Protein AF-A0A256YN56-F1 (afdb_monomer_lite)

Radius of gyration: 21.44 Å; chains: 1; bounding box: 44×28×57 Å

Sequence (81 aa):
MKLNPEFITNCISILLILSFLLVFFTPDLILSDTTTTGGDMGSHYVLAHYMKNYLLPHKKLIGWYPHWMAGTPMFQFYFAP

Structure (mmCIF, N/CA/C/O backbone):
data_AF-A0A256YN56-F1
#
_entry.id   AF-A0A256YN56-F1
#
loop_
_atom_site.group_PDB
_atom_site.id
_atom_site.type_symbol
_atom_site.label_atom_id
_atom_site.label_alt_id
_atom_site.label_comp_id
_atom_site.label_asym_id
_atom_site.label_entity_id
_atom_site.label_seq_id
_atom_site.pdbx_PDB_ins_code
_atom_site.Cartn_x
_atom_site.Cartn_y
_atom_site.Cartn_z
_atom_site.occupancy
_atom_site.B_iso_or_equiv
_atom_site.auth_seq_id
_atom_site.auth_comp_id
_atom_site.auth_asym_id
_atom_site.auth_atom_id
_atom_site.pdbx_PDB_model_num
ATOM 1 N N . MET A 1 1 ? -13.377 -12.275 38.081 1.00 60.34 1 MET A N 1
ATOM 2 C CA . MET A 1 1 ? -12.561 -11.169 37.534 1.00 60.34 1 MET A CA 1
AT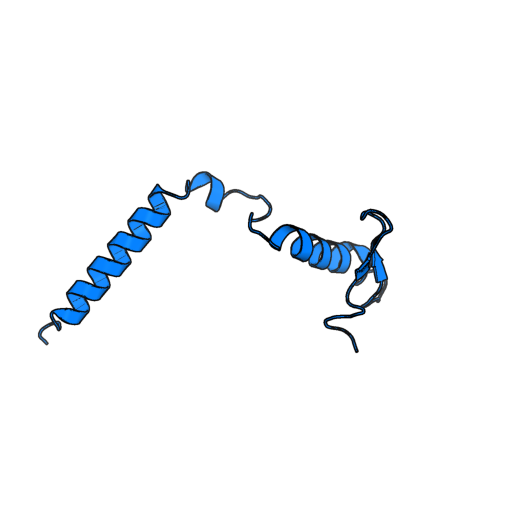OM 3 C C . MET A 1 1 ? -13.526 -10.108 37.017 1.00 60.34 1 MET A C 1
ATOM 5 O O . MET A 1 1 ? -14.223 -10.380 36.051 1.00 60.34 1 MET A O 1
ATOM 9 N N . LYS A 1 2 ? -13.715 -8.988 37.731 1.00 70.56 2 LYS A N 1
ATOM 10 C CA . LYS A 1 2 ? -14.641 -7.925 37.292 1.00 70.56 2 LYS A CA 1
ATOM 11 C C . LYS A 1 2 ? -13.974 -7.154 36.149 1.00 70.56 2 LYS A C 1
ATOM 13 O O . LYS A 1 2 ? -12.827 -6.748 36.312 1.00 70.56 2 LYS A O 1
ATOM 18 N N . LEU A 1 3 ? -14.654 -6.991 35.011 1.00 75.94 3 LEU A N 1
ATOM 19 C CA . LEU A 1 3 ? -14.152 -6.118 33.947 1.00 75.94 3 LEU A CA 1
ATOM 20 C C . LEU A 1 3 ? -14.096 -4.674 34.464 1.00 75.94 3 LEU A C 1
ATOM 22 O O . LEU A 1 3 ? -15.038 -4.213 35.110 1.00 75.94 3 LEU A O 1
ATOM 26 N N . ASN A 1 4 ? -12.994 -3.977 34.179 1.00 89.94 4 ASN A N 1
ATOM 27 C CA . ASN A 1 4 ? -12.845 -2.559 34.498 1.00 89.94 4 ASN A CA 1
ATOM 28 C C . ASN A 1 4 ? -13.861 -1.750 33.654 1.00 89.94 4 ASN A C 1
ATOM 30 O O . ASN A 1 4 ? -13.890 -1.933 32.434 1.00 89.94 4 ASN A O 1
ATOM 34 N N . PRO A 1 5 ? -14.691 -0.874 34.248 1.00 90.56 5 PRO A N 1
ATOM 35 C CA . PRO A 1 5 ? -15.614 -0.017 33.499 1.00 90.56 5 PRO A CA 1
ATOM 36 C C . PRO A 1 5 ? -14.931 0.821 32.408 1.00 90.56 5 PRO A C 1
ATOM 38 O O . PRO A 1 5 ? -15.511 1.008 31.343 1.00 90.56 5 PRO A O 1
ATOM 41 N N . GLU A 1 6 ? -13.685 1.257 32.607 1.00 92.94 6 GLU A N 1
ATOM 42 C CA . GLU A 1 6 ? -12.920 1.978 31.576 1.00 92.94 6 GLU A CA 1
ATOM 43 C C . GLU A 1 6 ? -12.660 1.108 30.343 1.00 92.94 6 GLU A C 1
ATOM 45 O O . GLU A 1 6 ? -12.796 1.559 29.207 1.00 92.94 6 GLU A O 1
ATOM 50 N N . PHE A 1 7 ? -12.338 -0.168 30.562 1.00 94.62 7 PHE A N 1
ATOM 51 C CA . PHE A 1 7 ? -12.109 -1.123 29.484 1.00 94.62 7 PHE A CA 1
ATOM 52 C C . PHE A 1 7 ? -13.380 -1.325 28.651 1.00 94.62 7 PHE A C 1
ATOM 54 O O . PHE A 1 7 ? -13.320 -1.320 27.424 1.00 94.62 7 PHE A O 1
ATOM 61 N N . ILE A 1 8 ? -14.538 -1.425 29.310 1.00 95.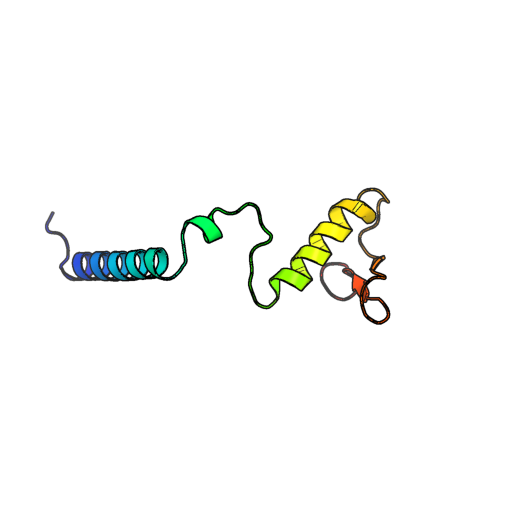00 8 ILE A N 1
ATOM 62 C CA . ILE A 1 8 ? -15.838 -1.549 28.637 1.00 95.00 8 ILE A CA 1
ATOM 63 C C . ILE A 1 8 ? -16.116 -0.307 27.777 1.00 95.00 8 ILE A C 1
ATOM 65 O O . ILE A 1 8 ? -16.449 -0.438 26.600 1.00 95.00 8 ILE A O 1
ATOM 69 N N . THR A 1 9 ? -15.922 0.892 28.329 1.00 95.81 9 THR A N 1
ATOM 70 C CA . THR A 1 9 ? -16.120 2.159 27.606 1.00 95.81 9 THR A CA 1
ATOM 71 C C . THR A 1 9 ? -15.191 2.294 26.398 1.00 95.81 9 THR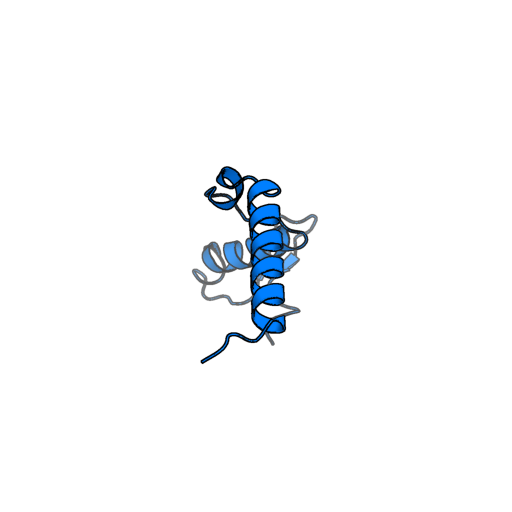 A C 1
ATOM 73 O O . THR A 1 9 ? -15.628 2.730 25.330 1.00 95.81 9 THR A O 1
ATOM 76 N N . ASN A 1 10 ? -13.930 1.871 26.524 1.00 97.00 10 ASN A N 1
ATOM 77 C CA . ASN A 1 10 ? -12.974 1.876 25.417 1.00 97.00 10 ASN A CA 1
ATOM 78 C C . ASN A 1 10 ? -13.403 0.920 24.301 1.00 97.00 10 ASN A C 1
ATOM 80 O O . ASN A 1 10 ? -13.404 1.304 23.132 1.00 97.00 10 ASN A O 1
ATOM 84 N N . CYS A 1 11 ? -13.825 -0.300 24.648 1.00 97.44 11 CYS A N 1
ATOM 85 C CA . CYS A 1 11 ? -14.322 -1.263 23.668 1.00 97.44 11 CYS A CA 1
ATOM 86 C C . CYS A 1 11 ? -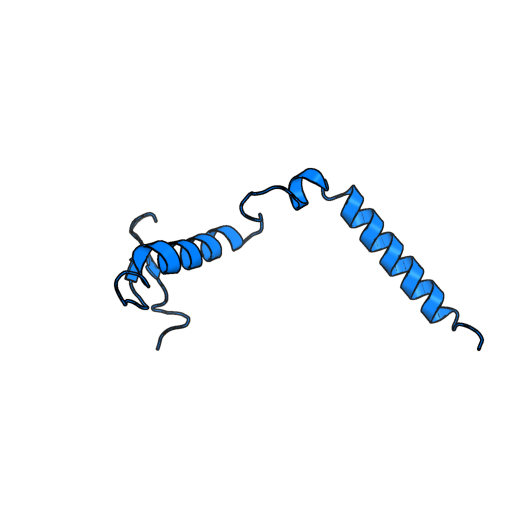15.547 -0.731 22.918 1.00 97.44 11 CYS A C 1
ATOM 88 O O . CYS A 1 11 ? -15.596 -0.832 21.694 1.00 97.44 11 CYS A O 1
ATOM 90 N N . ILE A 1 12 ? -16.507 -0.132 23.631 1.00 97.75 12 ILE A N 1
ATOM 91 C CA . ILE A 1 12 ? -17.704 0.461 23.019 1.00 97.75 12 ILE A CA 1
ATOM 92 C C . ILE A 1 12 ? -17.316 1.605 22.077 1.00 97.75 12 ILE A C 1
ATOM 94 O O . ILE A 1 12 ? -17.794 1.650 20.947 1.00 97.75 12 ILE A O 1
ATOM 98 N N . SER A 1 13 ? -16.416 2.492 22.507 1.00 97.75 13 SER A N 1
ATOM 99 C CA . SER A 1 13 ? -15.937 3.608 21.682 1.00 97.75 13 SER A CA 1
ATOM 100 C C . SER A 1 13 ? -15.283 3.120 20.388 1.00 97.75 13 SER A C 1
ATOM 102 O O . SER A 1 13 ? -15.627 3.594 19.308 1.00 97.75 13 SER A O 1
ATOM 104 N N . ILE A 1 14 ? -14.392 2.127 20.473 1.00 98.12 14 ILE A N 1
ATOM 105 C CA . ILE A 1 14 ? -13.733 1.541 19.296 1.00 98.12 14 ILE A CA 1
ATOM 106 C C . ILE A 1 14 ? -14.760 0.875 18.375 1.00 98.12 14 ILE A C 1
ATOM 108 O O . ILE A 1 14 ? -14.726 1.100 17.168 1.00 98.12 14 ILE A O 1
ATOM 112 N N . LEU A 1 15 ? -15.698 0.098 18.926 1.00 98.00 15 LEU A N 1
ATOM 113 C CA . LEU A 1 15 ? -16.761 -0.542 18.147 1.00 98.00 15 LEU A CA 1
ATOM 114 C C . LEU A 1 15 ? -17.615 0.481 17.396 1.00 98.00 15 LEU A C 1
ATOM 116 O O . LEU A 1 15 ? -17.912 0.275 16.220 1.00 98.00 15 LEU A O 1
ATOM 120 N N . LEU A 1 16 ? -17.982 1.588 18.045 1.00 98.00 16 LEU A N 1
ATOM 121 C CA . LEU A 1 16 ? -18.749 2.665 17.419 1.00 98.00 16 LEU A CA 1
ATOM 122 C C . LEU A 1 16 ? -17.968 3.335 16.288 1.00 98.00 16 LEU A C 1
ATOM 124 O O . LEU A 1 16 ? -18.523 3.530 15.209 1.00 98.00 16 LEU A O 1
ATOM 128 N N . ILE A 1 17 ? -16.685 3.636 16.503 1.00 97.88 17 ILE A N 1
ATOM 129 C CA . ILE A 1 17 ? -15.818 4.229 15.477 1.00 97.88 17 ILE A CA 1
ATOM 130 C C . ILE A 1 17 ? -15.692 3.286 14.277 1.00 97.88 17 ILE A C 1
ATOM 132 O O . ILE A 1 17 ? -15.900 3.712 13.145 1.00 97.88 17 ILE A O 1
ATOM 136 N N . LEU A 1 18 ? -15.406 2.002 14.504 1.00 95.94 18 LEU A N 1
ATOM 137 C CA . LEU A 1 18 ? -15.279 1.015 13.428 1.00 95.94 18 LEU A CA 1
ATOM 138 C C . LEU A 1 18 ? -16.594 0.828 12.665 1.00 95.94 18 LEU A C 1
ATOM 140 O O . LEU A 1 18 ? -16.586 0.774 11.438 1.00 95.94 18 LEU A O 1
ATOM 144 N N . SER A 1 19 ? -17.722 0.784 13.378 1.00 94.94 19 SER A N 1
ATOM 145 C CA . SER A 1 19 ? -19.047 0.675 12.759 1.00 94.94 19 SER A CA 1
ATOM 146 C C . SER A 1 19 ? -19.360 1.898 11.900 1.00 94.94 19 SER A C 1
ATOM 148 O O . SER A 1 19 ? -19.828 1.754 10.774 1.00 94.94 19 SER A O 1
ATOM 150 N N . PHE A 1 20 ? -19.055 3.100 12.395 1.00 96.12 20 PHE A N 1
ATOM 151 C CA . PHE A 1 20 ? -19.206 4.330 11.625 1.00 96.12 20 PHE A CA 1
ATOM 152 C C . PHE A 1 20 ? -18.336 4.316 10.365 1.00 96.12 20 PHE A C 1
ATOM 154 O O . PHE A 1 20 ? -18.842 4.606 9.286 1.00 96.12 20 PHE A O 1
ATOM 161 N N . LEU A 1 21 ? -17.060 3.935 10.476 1.00 94.75 21 LEU A N 1
ATOM 162 C CA . LEU A 1 21 ? -16.152 3.861 9.330 1.00 94.75 21 LEU A CA 1
ATOM 163 C C . LEU A 1 21 ? -16.649 2.871 8.269 1.00 94.75 21 LEU A C 1
ATOM 165 O O . LEU A 1 21 ? -16.611 3.200 7.090 1.00 94.75 21 LEU A O 1
ATOM 169 N N . LEU A 1 22 ? -17.158 1.703 8.671 1.00 91.25 22 LEU A N 1
ATOM 170 C CA . LEU A 1 22 ? -17.705 0.702 7.745 1.00 91.25 22 LEU A CA 1
ATOM 171 C C . LEU A 1 22 ? -18.984 1.158 7.032 1.00 91.25 22 LEU A C 1
ATOM 173 O O . LEU A 1 22 ? -19.250 0.712 5.922 1.00 91.25 22 LEU A O 1
ATOM 177 N N . VAL A 1 23 ? -19.791 2.011 7.666 1.00 90.56 23 VAL A N 1
ATOM 178 C CA . VAL A 1 23 ? -20.990 2.588 7.036 1.00 90.56 23 VAL A CA 1
ATOM 179 C C . VAL A 1 23 ? -20.624 3.784 6.156 1.00 90.56 23 VAL A C 1
ATOM 181 O O . VAL A 1 23 ? -21.205 3.964 5.090 1.00 90.56 23 VAL A O 1
ATOM 184 N N . PHE A 1 24 ? -19.673 4.608 6.597 1.00 93.56 24 PHE A N 1
ATOM 185 C CA . PHE A 1 24 ? -19.238 5.808 5.888 1.00 93.56 24 PHE A CA 1
ATOM 186 C C . PHE A 1 24 ? -18.439 5.477 4.622 1.00 93.56 24 PHE A C 1
ATOM 188 O O . PHE A 1 24 ? -18.670 6.072 3.571 1.00 93.56 24 PHE A O 1
ATOM 195 N N . PHE A 1 25 ? -17.507 4.526 4.709 1.00 90.75 25 PHE A N 1
ATOM 196 C CA . PHE A 1 25 ? -16.773 4.012 3.559 1.00 90.75 25 PHE A CA 1
ATOM 197 C C . PHE A 1 25 ? -17.512 2.804 2.986 1.00 90.75 25 PHE A C 1
ATOM 199 O O . PHE A 1 25 ? -17.587 1.763 3.629 1.00 90.75 25 PHE A O 1
ATOM 206 N N . THR A 1 26 ? -18.034 2.927 1.765 1.00 87.94 26 THR A N 1
ATOM 207 C CA . THR A 1 26 ? -18.784 1.858 1.093 1.00 87.94 26 THR A CA 1
ATOM 208 C C . THR A 1 26 ? -17.961 0.560 1.019 1.00 87.94 26 THR A C 1
ATOM 210 O O . THR A 1 26 ? -16.941 0.549 0.321 1.00 87.94 26 THR A O 1
ATOM 213 N N . PRO A 1 27 ? -18.387 -0.545 1.664 1.00 87.69 27 PRO A N 1
ATOM 214 C CA . PRO A 1 27 ? -17.612 -1.789 1.711 1.00 87.69 27 PRO A CA 1
ATOM 215 C C . PRO A 1 27 ? -17.260 -2.355 0.332 1.00 87.69 27 PRO A C 1
ATOM 217 O O . PRO A 1 27 ? -16.145 -2.833 0.130 1.00 87.69 27 PRO A O 1
ATOM 220 N N . ASP A 1 28 ? -18.167 -2.221 -0.638 1.00 90.88 28 ASP A N 1
ATOM 221 C CA . ASP A 1 28 ? -17.950 -2.683 -2.014 1.00 90.88 28 ASP A CA 1
ATOM 222 C C . ASP A 1 28 ? -16.782 -1.960 -2.702 1.00 90.88 28 ASP A C 1
ATOM 224 O O . ASP A 1 28 ? -16.075 -2.552 -3.513 1.00 90.88 28 ASP A O 1
ATOM 228 N N . LEU A 1 29 ? -16.537 -0.688 -2.358 1.00 89.81 29 LEU A N 1
ATOM 229 C CA . LEU A 1 29 ? -15.396 0.069 -2.878 1.00 89.81 29 LEU A CA 1
ATOM 230 C C . LEU A 1 29 ? -14.096 -0.315 -2.168 1.00 89.81 29 LEU A C 1
ATOM 232 O O . LEU A 1 29 ? -13.060 -0.412 -2.823 1.00 89.81 29 LEU A O 1
ATOM 236 N N . ILE A 1 30 ? -14.147 -0.573 -0.857 1.00 89.06 30 ILE A N 1
ATOM 237 C CA . ILE A 1 30 ? -12.982 -1.014 -0.070 1.00 89.06 30 ILE A CA 1
ATOM 238 C C . ILE A 1 30 ? -12.455 -2.355 -0.591 1.00 89.06 30 ILE A C 1
ATOM 240 O O . ILE A 1 30 ? -11.247 -2.555 -0.673 1.00 89.06 30 ILE A O 1
ATOM 244 N N . LEU A 1 31 ? -13.362 -3.270 -0.936 1.00 90.31 31 LEU A N 1
ATOM 245 C CA . LEU A 1 31 ? -13.033 -4.609 -1.427 1.00 90.31 31 LEU A CA 1
ATOM 246 C C . LEU A 1 31 ? -12.868 -4.672 -2.953 1.00 90.31 31 LEU A C 1
ATOM 248 O O . LEU A 1 31 ? -12.653 -5.755 -3.497 1.00 90.31 31 LEU A O 1
ATOM 252 N N . SER A 1 32 ? -12.983 -3.539 -3.651 1.00 93.19 32 SER A N 1
ATOM 253 C CA . SER A 1 32 ? -12.823 -3.499 -5.102 1.00 93.19 32 SER A CA 1
ATOM 254 C C . SER A 1 32 ? -11.374 -3.769 -5.514 1.00 93.19 32 SER A C 1
ATOM 256 O O . SER A 1 32 ? -10.434 -3.285 -4.881 1.00 93.19 32 SER A O 1
ATOM 258 N N . ASP A 1 33 ? -11.187 -4.504 -6.614 1.00 92.44 33 ASP A N 1
ATOM 259 C CA . ASP A 1 33 ? -9.871 -4.718 -7.231 1.00 92.44 33 ASP A CA 1
ATOM 260 C C . ASP A 1 33 ? -9.467 -3.483 -8.049 1.00 92.44 33 ASP A C 1
ATOM 262 O O . ASP A 1 33 ? -9.428 -3.474 -9.280 1.00 92.44 33 ASP A O 1
ATOM 266 N N . THR A 1 34 ? -9.273 -2.375 -7.341 1.00 89.25 34 THR A N 1
ATOM 267 C CA . THR A 1 34 ? -8.832 -1.103 -7.904 1.00 89.25 34 THR A CA 1
ATOM 268 C C . THR A 1 34 ? -7.629 -0.587 -7.128 1.00 89.25 34 THR A C 1
ATOM 270 O O . THR A 1 34 ? -7.321 -1.023 -6.018 1.00 89.25 34 THR A O 1
ATOM 273 N N . THR A 1 35 ? -6.894 0.352 -7.718 1.00 87.00 35 THR A N 1
ATOM 274 C CA . THR A 1 35 ? -5.809 1.019 -6.997 1.00 87.00 35 THR A CA 1
ATOM 275 C C . THR A 1 35 ? -6.387 1.813 -5.833 1.00 87.00 35 THR A C 1
ATOM 277 O O . THR A 1 35 ? -7.226 2.688 -6.057 1.00 87.00 35 THR A O 1
ATOM 280 N N . THR A 1 36 ? -5.907 1.546 -4.614 1.00 85.94 36 THR A N 1
ATOM 281 C CA . THR A 1 36 ? -6.346 2.289 -3.426 1.00 85.94 36 THR A CA 1
ATOM 282 C C . THR A 1 36 ? -6.202 3.792 -3.645 1.00 85.94 36 THR A C 1
ATOM 284 O O . THR A 1 36 ? -5.195 4.281 -4.163 1.00 85.94 36 THR A O 1
ATOM 287 N N . THR A 1 37 ? -7.239 4.528 -3.266 1.00 80.44 37 THR A N 1
ATOM 288 C CA . THR A 1 37 ? -7.260 5.985 -3.345 1.00 80.44 37 THR A CA 1
ATOM 289 C C . THR A 1 37 ? -6.605 6.577 -2.095 1.00 80.44 37 THR A C 1
ATOM 291 O O . THR A 1 37 ? -6.474 5.917 -1.063 1.00 80.44 37 THR A O 1
ATOM 294 N N . GLY A 1 38 ? -6.119 7.811 -2.196 1.00 82.00 38 GLY A N 1
ATOM 295 C CA . GLY A 1 38 ? -5.371 8.486 -1.135 1.00 82.00 38 GLY A CA 1
ATOM 296 C C . GLY A 1 38 ? -4.430 9.524 -1.734 1.00 82.00 38 GLY A C 1
ATOM 297 O O . GLY A 1 38 ? -4.094 9.416 -2.911 1.00 82.00 38 GLY A O 1
ATOM 298 N N . GLY A 1 39 ? -4.026 10.523 -0.943 1.00 83.44 39 GLY A 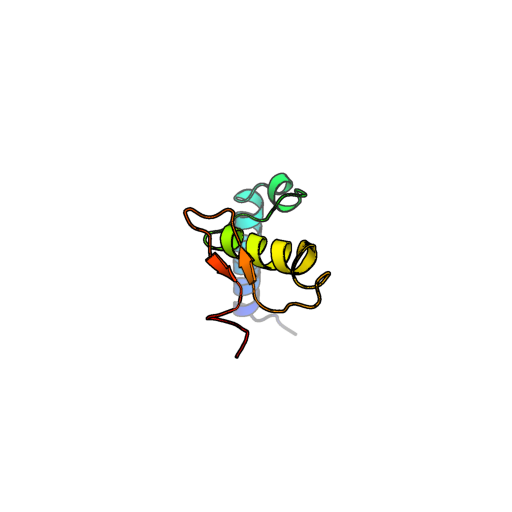N 1
ATOM 299 C CA . GLY A 1 39 ? -3.299 11.703 -1.439 1.00 83.44 39 GLY A CA 1
ATOM 300 C C . GLY A 1 39 ? -2.098 11.346 -2.318 1.00 83.44 39 GLY A C 1
ATOM 301 O O . GLY A 1 39 ? -2.138 11.534 -3.531 1.00 83.44 39 GLY A O 1
ATOM 302 N N . ASP A 1 40 ? -1.073 10.744 -1.718 1.00 87.00 40 ASP A N 1
ATOM 303 C CA . ASP A 1 40 ? 0.166 10.405 -2.430 1.00 87.00 40 ASP A CA 1
ATOM 304 C C . ASP A 1 40 ? 0.172 8.984 -3.013 1.00 87.00 40 ASP A C 1
ATOM 306 O O . ASP A 1 40 ? 1.145 8.559 -3.632 1.00 87.00 40 ASP A O 1
ATOM 310 N N . MET A 1 41 ? -0.910 8.214 -2.866 1.00 88.12 41 MET A N 1
ATOM 311 C CA . MET A 1 41 ? -0.906 6.813 -3.299 1.00 88.12 41 MET A CA 1
ATOM 312 C C . MET A 1 41 ? -0.676 6.672 -4.809 1.00 88.12 41 MET A C 1
ATOM 314 O O . MET A 1 41 ? 0.033 5.766 -5.244 1.00 88.12 41 MET A O 1
ATOM 318 N N . GLY A 1 42 ? -1.220 7.590 -5.613 1.00 84.75 42 GLY A N 1
ATOM 319 C CA . GLY A 1 42 ? -1.015 7.583 -7.062 1.00 84.75 42 GLY A CA 1
ATOM 320 C C . GLY A 1 42 ? 0.457 7.738 -7.453 1.00 84.75 42 GLY A C 1
ATOM 321 O O . GLY A 1 42 ? 0.930 7.044 -8.355 1.00 84.75 42 GLY A O 1
ATOM 322 N N . SER A 1 43 ? 1.208 8.589 -6.746 1.00 83.44 43 SER A N 1
ATOM 323 C CA . SER A 1 43 ? 2.638 8.765 -7.009 1.00 83.44 43 SER A CA 1
ATOM 324 C C . SER A 1 43 ? 3.418 7.511 -6.597 1.00 83.44 43 SER A C 1
ATOM 326 O O . SER A 1 43 ? 4.207 6.996 -7.388 1.00 83.44 43 SER A O 1
ATOM 328 N N . HIS A 1 44 ? 3.119 6.927 -5.432 1.00 87.25 44 HIS A N 1
ATOM 329 C CA . HIS A 1 44 ? 3.768 5.700 -4.956 1.00 87.25 44 HIS A CA 1
ATOM 330 C C . HIS A 1 44 ? 3.444 4.454 -5.793 1.00 87.25 44 HIS A C 1
ATOM 332 O O . HIS A 1 44 ? 4.331 3.633 -6.043 1.00 87.25 44 HIS A O 1
ATOM 338 N N . TYR A 1 45 ? 2.206 4.310 -6.272 1.00 91.25 45 TYR A N 1
ATOM 339 C CA . TYR A 1 45 ? 1.813 3.213 -7.157 1.00 91.25 45 TYR A CA 1
ATOM 340 C C . TYR A 1 45 ? 2.648 3.213 -8.441 1.00 91.25 45 TYR A C 1
ATOM 342 O O . TYR A 1 45 ? 3.167 2.170 -8.841 1.00 91.25 45 TYR A O 1
ATOM 350 N N . VAL A 1 46 ? 2.844 4.387 -9.055 1.00 90.12 46 VAL A N 1
ATOM 351 C CA . VAL A 1 46 ? 3.676 4.539 -10.260 1.00 90.12 46 VAL A CA 1
ATOM 352 C C . VAL A 1 46 ? 5.118 4.099 -9.997 1.00 90.12 46 VAL A C 1
ATOM 354 O O . VAL A 1 46 ? 5.706 3.422 -10.843 1.00 90.12 46 VAL A O 1
ATOM 357 N N . LEU A 1 47 ? 5.671 4.410 -8.818 1.00 89.69 47 LEU A N 1
ATOM 358 C CA . LEU A 1 47 ? 7.001 3.950 -8.408 1.00 89.69 47 LEU A CA 1
ATOM 359 C C . LEU A 1 47 ? 7.091 2.422 -8.376 1.00 89.69 47 LEU A C 1
ATOM 361 O O . LEU A 1 47 ? 7.946 1.842 -9.051 1.00 89.69 47 LEU A O 1
ATOM 365 N N . ALA A 1 48 ? 6.192 1.766 -7.643 1.00 91.00 48 ALA A N 1
ATOM 366 C CA . ALA A 1 48 ? 6.181 0.310 -7.526 1.00 91.00 48 ALA A CA 1
ATOM 367 C C . ALA A 1 48 ? 5.932 -0.375 -8.882 1.00 91.00 48 ALA A C 1
ATOM 369 O O . ALA A 1 48 ? 6.623 -1.331 -9.243 1.00 91.00 48 ALA A O 1
ATOM 370 N N . HIS A 1 49 ? 4.986 0.147 -9.666 1.00 93.50 49 HIS A N 1
ATOM 371 C CA . HIS A 1 49 ? 4.649 -0.370 -10.988 1.00 93.50 49 HIS A CA 1
ATOM 372 C C . HIS A 1 49 ? 5.838 -0.281 -11.955 1.00 93.50 49 HIS A C 1
ATOM 374 O O . HIS A 1 49 ? 6.162 -1.257 -12.632 1.00 93.50 49 HIS A O 1
ATOM 380 N N . TYR A 1 50 ? 6.524 0.865 -12.014 1.00 94.06 50 TYR A N 1
ATOM 381 C CA . TYR A 1 50 ? 7.679 1.046 -12.895 1.00 94.06 50 TYR A CA 1
ATOM 382 C C . TYR A 1 50 ? 8.882 0.202 -12.459 1.00 94.06 50 TYR A C 1
ATOM 384 O O . TYR A 1 50 ? 9.578 -0.374 -13.299 1.00 94.06 50 TYR A O 1
ATOM 392 N N . MET A 1 51 ? 9.096 0.059 -11.149 1.00 93.94 51 MET A N 1
ATOM 393 C CA . MET A 1 51 ? 10.129 -0.823 -10.615 1.00 93.94 51 MET A CA 1
ATOM 394 C C . MET A 1 51 ? 9.894 -2.278 -11.028 1.00 93.94 51 MET A C 1
ATOM 396 O O . MET A 1 51 ? 10.788 -2.903 -11.599 1.00 93.94 51 MET A O 1
ATOM 400 N N . LYS A 1 52 ? 8.681 -2.796 -10.797 1.00 95.19 52 LYS A N 1
ATOM 401 C CA . LYS A 1 52 ? 8.303 -4.176 -11.124 1.00 95.19 52 LYS A CA 1
ATOM 402 C C . LYS A 1 52 ? 8.389 -4.464 -12.623 1.00 95.19 52 LYS A C 1
ATOM 404 O O . LYS A 1 52 ? 8.923 -5.497 -13.010 1.00 95.19 52 LYS A O 1
ATOM 409 N N . ASN A 1 53 ? 7.843 -3.577 -13.453 1.00 96.50 53 ASN A N 1
ATOM 410 C CA . ASN A 1 53 ? 7.623 -3.870 -14.871 1.00 96.50 53 ASN A CA 1
ATOM 411 C C . ASN A 1 53 ? 8.765 -3.417 -15.786 1.00 96.50 53 ASN A C 1
ATOM 413 O O . ASN A 1 53 ? 8.864 -3.906 -16.908 1.00 96.50 53 ASN A O 1
ATOM 417 N N . TYR A 1 54 ? 9.629 -2.504 -15.335 1.00 95.75 54 TYR A N 1
ATOM 418 C CA . TYR A 1 54 ? 10.721 -1.986 -16.157 1.00 95.75 54 TYR A CA 1
ATOM 419 C C . TYR A 1 54 ? 12.082 -2.094 -15.473 1.00 95.75 54 TYR A C 1
ATOM 421 O O . TYR A 1 54 ? 12.973 -2.739 -16.020 1.00 95.75 54 TYR A O 1
ATOM 429 N N . LEU A 1 55 ? 12.272 -1.523 -14.282 1.00 95.56 55 LEU A N 1
ATOM 430 C CA . LEU A 1 55 ? 13.615 -1.438 -13.690 1.00 95.56 55 LEU A CA 1
ATOM 431 C C . LEU A 1 55 ? 14.190 -2.813 -13.319 1.00 95.56 55 LEU A C 1
ATOM 433 O O . LEU A 1 55 ? 15.272 -3.159 -13.796 1.00 95.56 55 LEU A O 1
ATOM 437 N N . LEU A 1 56 ? 13.459 -3.619 -12.540 1.00 95.75 56 LEU A N 1
ATOM 438 C CA . LEU A 1 56 ? 13.930 -4.935 -12.092 1.00 95.75 56 LEU A CA 1
ATOM 439 C C . LEU A 1 56 ? 14.189 -5.904 -13.261 1.00 95.75 56 LEU A C 1
ATOM 441 O O . LEU A 1 56 ? 15.269 -6.499 -13.282 1.00 95.75 56 LEU A O 1
ATOM 445 N N . PRO A 1 57 ? 13.305 -6.021 -14.278 1.00 97.31 57 PRO A N 1
ATOM 446 C CA . PRO A 1 57 ? 13.594 -6.814 -15.476 1.00 97.31 57 PRO A CA 1
ATOM 447 C C . PRO A 1 57 ? 14.876 -6.390 -16.208 1.00 97.31 57 PRO A C 1
ATOM 449 O O . PRO A 1 57 ? 15.580 -7.232 -16.759 1.00 97.31 57 PRO A O 1
ATOM 452 N N . HIS A 1 58 ? 15.220 -5.099 -16.169 1.00 96.69 58 HIS A N 1
ATOM 453 C CA . HIS A 1 58 ? 16.437 -4.556 -16.779 1.00 96.69 58 HIS A CA 1
ATOM 454 C C . HIS A 1 58 ? 17.632 -4.495 -15.816 1.00 96.69 58 HIS A C 1
ATOM 456 O O . HIS A 1 58 ? 18.652 -3.896 -16.161 1.00 96.69 58 HIS A O 1
ATOM 462 N N . LYS A 1 59 ? 17.533 -5.101 -14.624 1.00 95.75 59 LYS A N 1
ATOM 463 C CA . LYS A 1 59 ? 18.574 -5.084 -13.579 1.00 95.75 59 LYS A CA 1
ATOM 464 C C . LYS A 1 59 ? 18.995 -3.663 -13.175 1.00 95.75 59 LYS A C 1
ATOM 466 O O . LYS A 1 59 ? 20.162 -3.410 -12.884 1.00 95.75 59 LYS A O 1
ATOM 471 N N . LYS A 1 60 ? 18.045 -2.727 -13.174 1.00 93.12 60 LYS A N 1
ATOM 472 C CA . LYS A 1 60 ? 18.225 -1.339 -12.731 1.00 93.12 60 LYS A CA 1
ATOM 473 C C . LYS A 1 60 ? 17.511 -1.120 -11.401 1.00 93.12 60 LYS A C 1
ATOM 475 O O . LYS A 1 60 ? 16.472 -1.721 -11.146 1.00 93.12 60 LYS A O 1
ATOM 480 N N . LEU A 1 61 ? 18.061 -0.230 -10.578 1.00 90.44 61 LEU A N 1
ATOM 481 C CA . LEU A 1 61 ? 17.425 0.246 -9.339 1.00 90.44 61 LEU A CA 1
ATOM 482 C C . LEU A 1 61 ? 16.910 1.685 -9.472 1.00 90.44 61 LEU A C 1
ATOM 484 O O . LEU A 1 61 ? 15.928 2.048 -8.835 1.00 90.44 61 LEU A O 1
ATOM 488 N N . ILE A 1 62 ? 17.530 2.470 -10.355 1.00 93.38 62 ILE A N 1
ATOM 489 C CA . ILE A 1 62 ? 17.174 3.856 -10.675 1.00 93.38 62 ILE A CA 1
ATOM 490 C C . ILE A 1 62 ? 16.839 3.984 -12.164 1.00 93.38 62 ILE A C 1
ATOM 492 O O . ILE A 1 62 ? 17.325 3.206 -12.993 1.00 93.38 62 ILE A O 1
ATOM 496 N N . GLY A 1 63 ? 16.037 4.981 -12.533 1.00 91.06 63 GLY A N 1
ATOM 497 C CA . GLY A 1 63 ? 15.777 5.265 -13.943 1.00 91.06 63 GLY A CA 1
ATOM 498 C C . GLY A 1 63 ? 14.856 6.452 -14.186 1.00 91.06 63 GLY A C 1
ATOM 499 O O . GLY A 1 63 ? 14.221 6.964 -13.275 1.00 91.06 63 GLY A O 1
ATOM 500 N N . TRP A 1 64 ? 14.768 6.880 -15.443 1.00 93.00 64 TRP A N 1
ATOM 501 C CA . TRP A 1 64 ? 13.891 7.972 -15.862 1.00 93.00 64 TRP A CA 1
ATOM 502 C C . TRP A 1 64 ? 12.504 7.441 -16.209 1.00 93.00 64 TRP A C 1
ATOM 504 O O . TRP A 1 64 ? 12.389 6.566 -17.067 1.00 93.00 64 TRP A O 1
ATOM 514 N N . TYR A 1 65 ? 11.456 7.938 -15.558 1.00 92.19 65 TYR A N 1
ATOM 515 C CA . TYR A 1 65 ? 10.074 7.632 -15.921 1.00 92.19 65 TYR A CA 1
ATOM 516 C C . TYR A 1 65 ? 9.546 8.701 -16.885 1.00 92.19 65 TYR A C 1
ATOM 518 O O . TYR A 1 65 ? 9.506 9.862 -16.492 1.00 92.19 65 TYR A O 1
ATOM 526 N N . PRO A 1 66 ? 9.130 8.362 -18.120 1.00 91.12 66 PRO A N 1
ATOM 527 C CA . PRO A 1 66 ? 8.877 9.362 -19.162 1.00 91.12 66 PRO A CA 1
ATOM 528 C C . PRO A 1 66 ? 7.466 9.974 -19.146 1.00 91.12 66 PRO A C 1
ATOM 530 O O . PRO A 1 66 ? 7.235 10.946 -19.852 1.00 91.12 66 PRO A O 1
ATOM 533 N N . HIS A 1 67 ? 6.514 9.423 -18.385 1.00 86.38 67 HIS A N 1
ATOM 534 C CA . HIS A 1 67 ? 5.089 9.766 -18.543 1.00 86.38 67 HIS A CA 1
ATOM 535 C C . HIS A 1 67 ? 4.619 10.985 -17.730 1.00 86.38 67 HIS A C 1
ATOM 537 O O . HIS A 1 67 ? 3.445 11.341 -17.787 1.00 86.38 67 HIS A O 1
ATOM 543 N N . TRP A 1 68 ? 5.493 11.610 -16.938 1.00 84.69 68 TRP A N 1
ATOM 544 C CA . TRP A 1 68 ? 5.203 12.910 -16.312 1.00 84.69 68 TRP A CA 1
ATOM 545 C C . TRP A 1 68 ? 5.590 14.053 -17.257 1.00 84.69 68 TRP A C 1
ATOM 547 O O . TRP A 1 68 ? 6.233 13.809 -18.270 1.00 84.69 68 TRP A O 1
ATOM 557 N N . MET A 1 69 ? 5.226 15.297 -16.926 1.00 82.81 69 MET A N 1
ATOM 558 C CA . MET A 1 69 ? 5.299 16.459 -17.834 1.00 82.81 69 MET A CA 1
ATOM 559 C C . MET A 1 69 ? 6.627 16.603 -18.607 1.00 82.81 69 MET A C 1
ATOM 561 O O . MET A 1 69 ? 6.612 16.964 -19.778 1.00 82.81 69 MET A O 1
ATOM 565 N N . ALA A 1 70 ? 7.760 16.278 -17.979 1.00 87.94 70 ALA A N 1
ATOM 566 C CA . ALA A 1 70 ? 9.057 16.118 -18.646 1.00 87.94 70 ALA A CA 1
ATOM 567 C C . ALA A 1 70 ? 9.733 14.780 -18.298 1.00 87.94 70 ALA A C 1
ATOM 569 O O . ALA A 1 70 ? 10.892 14.561 -18.623 1.00 87.94 70 ALA A O 1
ATOM 570 N N . GLY A 1 71 ? 9.010 13.884 -17.634 1.00 89.69 71 GLY A N 1
ATOM 571 C CA . GLY A 1 71 ? 9.542 12.736 -16.920 1.00 89.69 71 GLY A CA 1
ATOM 572 C C . GLY A 1 71 ? 10.077 13.062 -15.523 1.00 89.69 71 GLY A C 1
ATOM 573 O O . GLY A 1 71 ? 10.082 14.212 -15.087 1.00 89.69 71 GLY A O 1
ATOM 574 N N . THR A 1 72 ? 10.457 12.020 -14.786 1.00 90.00 72 THR A N 1
ATOM 575 C CA . THR A 1 72 ? 10.953 12.127 -13.408 1.00 90.00 72 THR A CA 1
ATOM 576 C C . THR A 1 72 ? 12.052 11.098 -13.126 1.00 90.00 72 THR A C 1
ATOM 578 O O . THR A 1 72 ? 11.959 9.960 -13.606 1.00 90.00 72 THR A O 1
ATOM 581 N N . PRO A 1 73 ? 13.100 11.456 -12.362 1.00 90.81 73 PRO A N 1
ATOM 582 C CA . PRO A 1 73 ? 14.123 10.510 -11.942 1.00 90.81 73 PRO A CA 1
ATOM 583 C C . PRO A 1 73 ? 13.615 9.656 -10.771 1.00 90.81 73 PRO A C 1
ATOM 585 O O . PRO A 1 73 ? 13.493 10.105 -9.632 1.00 90.81 73 PRO A O 1
ATOM 588 N N . MET A 1 74 ? 13.328 8.390 -11.051 1.00 90.44 74 MET A N 1
ATOM 589 C CA . MET A 1 74 ? 12.808 7.433 -10.078 1.00 90.44 74 MET A CA 1
ATOM 590 C C . MET A 1 74 ? 13.930 6.902 -9.188 1.00 90.44 74 MET A C 1
ATOM 592 O O . MET A 1 74 ? 14.962 6.459 -9.696 1.00 90.44 74 MET A O 1
ATOM 596 N N . PHE A 1 75 ? 13.690 6.905 -7.873 1.00 89.69 75 PHE A N 1
ATOM 597 C CA . PHE A 1 75 ? 14.587 6.388 -6.824 1.00 89.69 75 PHE A CA 1
ATOM 598 C C . PHE A 1 75 ? 15.956 7.081 -6.717 1.00 89.69 75 PHE A C 1
ATOM 600 O O . PHE A 1 75 ? 16.802 6.641 -5.952 1.00 89.69 75 PHE A O 1
ATOM 607 N N . GLN A 1 76 ? 16.187 8.170 -7.457 1.00 87.31 76 GLN A N 1
ATOM 608 C CA . GLN A 1 76 ? 17.482 8.858 -7.473 1.00 87.31 76 GLN A CA 1
ATOM 609 C C . GLN A 1 76 ? 17.709 9.757 -6.250 1.00 87.31 76 GLN A C 1
ATOM 611 O O . GLN A 1 76 ? 18.841 9.927 -5.821 1.00 87.31 76 GLN A O 1
ATOM 616 N N . PHE A 1 77 ? 16.649 10.361 -5.707 1.00 83.19 77 PHE A N 1
ATOM 617 C CA . PHE A 1 77 ? 16.747 11.288 -4.567 1.00 83.19 77 PHE A CA 1
ATOM 618 C C . PHE A 1 77 ? 16.253 10.689 -3.248 1.00 83.19 77 PHE A C 1
ATOM 620 O O . PHE A 1 77 ? 16.459 11.264 -2.185 1.00 83.19 77 PHE A O 1
ATOM 627 N N . TYR A 1 78 ? 15.582 9.543 -3.327 1.00 74.25 78 TYR A N 1
ATOM 628 C CA . TYR A 1 78 ? 15.063 8.790 -2.196 1.00 74.25 78 TYR A CA 1
ATOM 629 C C . TYR A 1 78 ? 15.308 7.305 -2.472 1.00 74.25 78 TYR A C 1
ATOM 631 O O . TYR A 1 78 ? 15.088 6.851 -3.592 1.00 74.25 78 TYR A O 1
ATOM 639 N N . PHE A 1 79 ? 15.682 6.549 -1.440 1.00 74.94 79 PHE A N 1
ATOM 640 C CA . PHE A 1 79 ? 15.846 5.084 -1.423 1.00 74.94 79 PHE A CA 1
ATOM 641 C C . PHE A 1 79 ? 17.121 4.491 -2.043 1.00 74.94 79 PHE A C 1
ATOM 643 O O . PHE A 1 79 ? 17.575 3.472 -1.525 1.00 74.94 79 PHE A O 1
ATOM 650 N N . ALA A 1 80 ? 17.717 5.079 -3.083 1.00 66.31 80 ALA A N 1
ATOM 651 C CA . ALA A 1 80 ? 19.038 4.666 -3.570 1.00 66.31 80 ALA A CA 1
ATOM 652 C C . ALA A 1 80 ? 20.117 5.695 -3.168 1.00 66.31 80 ALA A C 1
ATOM 654 O O . ALA A 1 80 ? 19.804 6.887 -3.134 1.00 66.31 80 ALA A O 1
ATOM 655 N N . PRO A 1 81 ? 21.341 5.251 -2.815 1.00 60.22 81 PRO A N 1
ATOM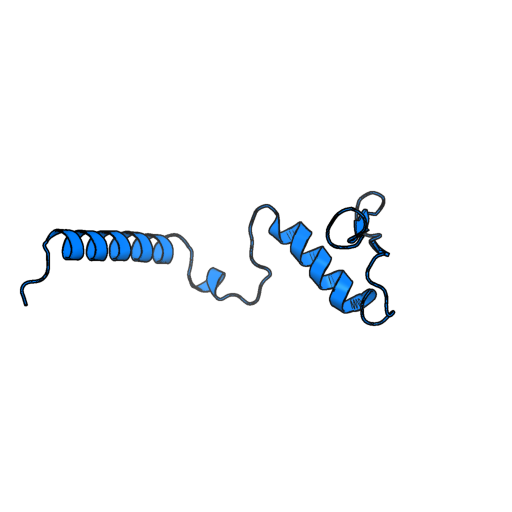 656 C CA . PRO A 1 81 ? 22.476 6.137 -2.553 1.00 60.22 81 PRO A CA 1
ATOM 657 C C . PRO A 1 81 ? 23.008 6.816 -3.822 1.00 60.22 81 PRO A C 1
ATOM 659 O O . PRO A 1 81 ? 22.841 6.244 -4.926 1.00 60.22 81 PRO A O 1
#

Secondary structure (DSSP, 8-state):
-PPPHHHHHHHHHHHHHHHHHHHHS-HHHHTSSSPPP-TTHHHHHHHHHHIIIIITTTT-SSEEETTSTT-EEETTTTT--

Foldseek 3Di:
DDDDPVVVVVVVVVVVVVVCCPVVDPVCVVPDPDQDDDDCSVVVVCLVVCCVPPQVVVVHPWDWAPPPPRTDTRCPVHDDD

pLDDT: mean 89.51, std 7.81, range [60.22, 98.12]